Protein AF-A0A9Q3KDZ1-F1 (afdb_monomer)

Radius of gyration: 24.03 Å; Cα contacts (8 Å, |Δi|>4): 48; chains: 1; bounding box: 47×34×81 Å

Mean predicted aligned error: 12.95 Å

Nearest PDB structures (foldseek):
  8rb3-assembly1_A  TM=6.095E-01  e=7.383E-01  Mus musculus
  8tqv-assembly2_B  TM=4.580E-01  e=4.637E+00  Mycobacterium tuberculosis H37Rv

pLDDT: mean 77.5, std 21.04, range [28.92, 95.44]

Foldseek 3Di:
DDPPPDPDDQVVVLVCQCVVDDDPSNVVSVVVCVVPPDDGPVVVVVVCCVVQVDPVNLVVLVVVLLPDADDPVPDDPPVSLVSNLVSCCVNPVPDDPVNSVVSNVVSNPPPPPPDDDDDDDDDDDDDDDDD

Sequence (131 aa):
MIKEDFELPHILVTARFKALFTKSAHRWYIKLSQAHGHQSWTWWKTQIINKLTNDAWRLKVETAFESAKFNSDKDKALPWFFQQKDRLTALYPDISEFMIHRKICRYSQKVPYLPKHHPSSQCMSKKGENQ

Secondary structure (DSSP, 8-state):
--TTTT---HHHHHHHHHHH--HHHHHHHHHHHHHH-S--HHHHHHHHHHHHS-HHHHHHHHHHHHH----TTT--HHHHHHHHHHHHHHH-TT--HHHHHHHHHHHHS-S--------------------

Solvent-accessible surface area (backbone atoms only — not comparable to full-atom values): 8410 Å² total; per-residue (Å²): 134,73,94,74,82,71,88,65,56,54,68,62,61,58,59,46,44,68,76,70,35,55,76,71,54,29,57,50,50,54,55,51,42,69,75,63,53,89,67,54,60,69,57,50,51,53,51,49,44,64,68,64,65,34,70,71,49,48,53,50,50,50,50,53,54,75,69,57,63,78,43,86,92,80,48,59,68,66,66,53,49,50,55,51,49,54,49,49,45,72,76,35,79,85,62,49,70,69,55,50,53,54,51,51,52,55,57,51,57,75,55,81,83,74,86,78,84,85,82,89,82,83,85,81,76,90,87,80,83,91,132

Organism: NCBI:txid1389203

Structure (mmCIF, N/CA/C/O backbone):
data_AF-A0A9Q3KDZ1-F1
#
_entry.id   AF-A0A9Q3KDZ1-F1
#
loop_
_atom_site.group_PDB
_atom_site.id
_atom_site.type_symbol
_atom_site.label_atom_id
_atom_site.label_alt_id
_atom_site.label_comp_id
_atom_site.label_asym_id
_atom_site.label_entity_id
_atom_site.label_seq_id
_atom_site.pdbx_PDB_ins_code
_atom_site.Cartn_x
_atom_site.Cartn_y
_atom_site.Cartn_z
_atom_site.occupancy
_atom_site.B_iso_or_equiv
_atom_site.auth_seq_id
_atom_site.auth_comp_id
_atom_site.auth_asym_id
_atom_site.auth_atom_id
_atom_site.pdbx_PDB_model_num
ATOM 1 N N . MET A 1 1 ? 19.157 -12.211 10.744 1.00 43.38 1 MET A N 1
ATOM 2 C CA . MET A 1 1 ? 18.635 -12.038 9.372 1.00 43.38 1 MET A CA 1
ATOM 3 C C . MET A 1 1 ? 19.788 -11.483 8.558 1.00 43.38 1 MET A C 1
ATOM 5 O O . MET A 1 1 ? 20.259 -10.399 8.885 1.00 43.38 1 MET A O 1
ATOM 9 N N . ILE A 1 2 ? 20.368 -12.306 7.688 1.00 41.72 2 ILE A N 1
ATOM 10 C CA . ILE A 1 2 ? 21.690 -12.066 7.100 1.00 41.72 2 ILE A CA 1
ATOM 11 C C . ILE A 1 2 ? 21.548 -10.988 6.019 1.00 41.72 2 ILE A C 1
ATOM 13 O O . ILE A 1 2 ? 20.609 -10.991 5.231 1.00 41.72 2 ILE A O 1
ATOM 17 N N . LYS A 1 3 ? 22.460 -10.016 6.028 1.00 47.16 3 LYS A N 1
ATOM 18 C CA . LYS A 1 3 ? 22.458 -8.825 5.161 1.00 47.16 3 LYS A CA 1
ATOM 19 C C . LYS A 1 3 ? 22.777 -9.148 3.686 1.00 47.16 3 LYS A C 1
ATOM 21 O O . LYS A 1 3 ? 22.810 -8.238 2.869 1.00 47.16 3 LYS A O 1
ATOM 26 N N . GLU A 1 4 ? 22.997 -10.424 3.369 1.00 50.53 4 GLU A N 1
ATOM 27 C CA . GLU A 1 4 ? 23.553 -10.942 2.110 1.00 50.53 4 GLU A CA 1
ATOM 28 C C . GLU A 1 4 ? 22.489 -11.574 1.185 1.00 50.53 4 GLU A C 1
ATOM 30 O O . GLU A 1 4 ? 22.800 -11.975 0.070 1.00 50.53 4 GLU A O 1
ATOM 35 N N . ASP A 1 5 ? 21.213 -11.616 1.589 1.00 55.62 5 ASP A N 1
ATOM 36 C CA . ASP A 1 5 ? 20.184 -12.421 0.904 1.00 55.62 5 ASP A CA 1
ATOM 37 C C . ASP A 1 5 ? 19.576 -11.822 -0.390 1.00 55.62 5 ASP A C 1
ATOM 39 O O . ASP A 1 5 ? 18.705 -12.454 -0.991 1.00 55.62 5 ASP A O 1
ATOM 43 N N . PHE A 1 6 ? 19.965 -10.629 -0.866 1.00 58.84 6 PHE A N 1
ATOM 44 C CA . PHE A 1 6 ? 19.207 -9.971 -1.955 1.00 58.84 6 PHE A CA 1
ATOM 45 C C . PHE A 1 6 ? 20.001 -9.185 -3.007 1.00 58.84 6 PHE A C 1
ATOM 47 O O . PHE A 1 6 ? 19.452 -8.256 -3.604 1.00 58.84 6 PHE A O 1
ATOM 54 N N . GLU A 1 7 ? 21.212 -9.605 -3.375 1.00 61.25 7 GLU A N 1
ATOM 55 C CA . GLU A 1 7 ? 21.756 -9.234 -4.697 1.00 61.25 7 GLU A CA 1
ATOM 56 C C . GLU A 1 7 ? 21.119 -10.089 -5.807 1.00 61.25 7 GLU A C 1
ATOM 58 O O . GLU A 1 7 ? 21.775 -10.783 -6.578 1.00 61.25 7 GLU A O 1
ATOM 63 N N . LEU A 1 8 ? 19.783 -10.076 -5.878 1.00 67.69 8 LEU A N 1
ATOM 64 C CA . LEU A 1 8 ? 19.055 -10.741 -6.950 1.00 67.69 8 LEU A CA 1
ATOM 65 C C . LEU A 1 8 ? 19.220 -9.934 -8.242 1.00 67.69 8 LEU A C 1
ATOM 67 O O . LEU A 1 8 ? 18.869 -8.747 -8.267 1.00 67.69 8 LEU A O 1
ATOM 71 N N . PRO A 1 9 ? 19.638 -10.575 -9.349 1.00 74.06 9 PRO A N 1
ATOM 72 C CA . PRO A 1 9 ? 19.591 -9.960 -10.663 1.00 74.06 9 PRO A CA 1
ATOM 73 C C . PRO A 1 9 ? 18.212 -9.346 -10.931 1.00 74.06 9 PRO A C 1
ATOM 75 O O . PRO A 1 9 ? 17.179 -9.982 -10.700 1.00 74.06 9 PRO A O 1
ATOM 78 N N . HIS A 1 10 ? 18.172 -8.120 -11.461 1.00 72.88 10 HIS A N 1
ATOM 79 C CA . HIS A 1 10 ? 16.918 -7.402 -11.742 1.00 72.88 10 HIS A CA 1
ATOM 80 C C . HIS A 1 10 ? 15.936 -8.215 -12.603 1.00 72.88 10 HIS A C 1
ATOM 82 O O . HIS A 1 10 ? 14.716 -8.085 -12.468 1.00 72.88 10 HIS A O 1
ATOM 88 N N . ILE A 1 11 ? 16.459 -9.107 -13.447 1.00 75.06 11 ILE A N 1
ATOM 89 C CA . ILE A 1 11 ? 15.664 -10.035 -14.250 1.00 75.06 11 ILE A CA 1
ATOM 90 C C . ILE A 1 11 ? 14.864 -11.032 -13.395 1.00 75.06 11 ILE A C 1
ATOM 92 O O . ILE A 1 11 ? 13.716 -11.321 -13.718 1.00 75.06 11 ILE A O 1
ATOM 96 N N . LEU A 1 12 ? 15.400 -11.497 -12.262 1.00 79.69 12 LEU A N 1
ATOM 97 C CA . LEU A 1 12 ? 14.685 -12.402 -11.354 1.00 79.69 12 LEU A CA 1
ATOM 98 C C . LEU A 1 12 ? 13.576 -11.675 -10.591 1.00 79.69 12 LEU A C 1
ATOM 100 O O . LEU A 1 12 ? 12.483 -12.217 -10.421 1.00 79.69 12 LEU A O 1
ATOM 104 N N . VAL A 1 13 ? 13.829 -10.433 -10.171 1.00 79.25 13 VAL A N 1
ATOM 105 C CA . VAL A 1 13 ? 12.816 -9.595 -9.510 1.00 79.25 13 VAL A CA 1
ATOM 106 C C . VAL A 1 13 ? 11.649 -9.328 -10.461 1.00 79.25 13 VAL A C 1
ATOM 108 O O . VAL A 1 13 ? 10.491 -9.537 -10.102 1.00 79.25 13 VAL A O 1
ATOM 111 N N . THR A 1 14 ? 11.950 -8.934 -11.699 1.00 79.06 14 THR A N 1
ATOM 112 C CA . THR A 1 14 ? 10.926 -8.631 -12.707 1.00 79.06 14 THR A CA 1
ATOM 113 C C . THR A 1 14 ? 10.186 -9.878 -13.187 1.00 79.06 14 THR A C 1
ATOM 115 O O . THR A 1 14 ? 8.978 -9.804 -13.406 1.00 79.06 14 THR A O 1
ATOM 118 N N . A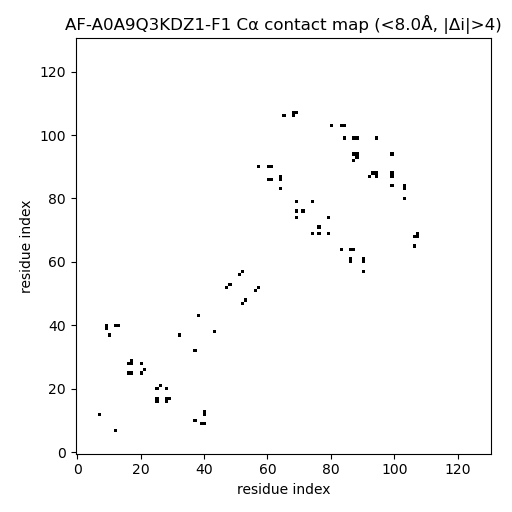LA A 1 15 ? 10.842 -11.041 -13.268 1.00 80.69 15 ALA A N 1
ATOM 119 C CA . ALA A 1 15 ? 10.182 -12.307 -13.597 1.00 80.69 15 ALA A CA 1
ATOM 120 C C . ALA A 1 15 ? 9.078 -12.674 -12.590 1.00 80.69 15 ALA A C 1
ATOM 122 O O . ALA A 1 15 ? 8.026 -13.189 -12.982 1.00 80.69 15 ALA A O 1
ATOM 123 N N . ARG A 1 16 ? 9.266 -12.349 -11.302 1.00 85.81 16 ARG A N 1
ATOM 124 C CA . ARG A 1 16 ? 8.261 -12.602 -10.256 1.00 85.81 16 ARG A CA 1
ATOM 125 C C . ARG A 1 16 ? 7.005 -11.740 -10.392 1.00 85.81 16 ARG A C 1
ATOM 127 O O . ARG A 1 16 ? 5.958 -12.143 -9.889 1.00 85.81 16 ARG A O 1
ATOM 134 N N . PHE A 1 17 ? 7.041 -10.611 -11.105 1.00 85.75 17 PHE A N 1
ATOM 135 C CA . PHE A 1 17 ? 5.847 -9.769 -11.282 1.00 85.75 17 PHE A CA 1
ATOM 136 C C . PHE A 1 17 ? 4.711 -10.481 -12.008 1.00 85.75 17 PHE A C 1
ATOM 138 O O . PHE A 1 17 ? 3.551 -10.214 -11.698 1.00 85.75 17 PHE A O 1
ATOM 145 N N . LYS A 1 18 ? 5.017 -11.438 -12.894 1.00 84.12 18 LYS A N 1
ATOM 146 C CA . LYS A 1 18 ? 3.993 -12.284 -13.529 1.00 84.12 18 LYS A CA 1
ATOM 147 C C . LYS A 1 18 ? 3.167 -13.068 -12.508 1.00 84.12 18 LYS A C 1
ATOM 149 O O . LYS A 1 18 ? 1.966 -13.211 -12.690 1.00 84.12 18 LYS A O 1
ATOM 154 N N . ALA A 1 19 ? 3.806 -13.555 -11.445 1.00 85.94 19 ALA A N 1
ATOM 155 C CA . ALA A 1 19 ? 3.143 -14.316 -10.390 1.00 85.94 19 ALA A CA 1
ATOM 156 C C . ALA A 1 19 ? 2.485 -13.414 -9.333 1.00 85.94 19 ALA A C 1
ATOM 158 O O . ALA A 1 19 ? 1.456 -13.775 -8.769 1.00 85.94 19 ALA A O 1
ATOM 159 N N . LEU A 1 20 ? 3.073 -12.245 -9.055 1.00 88.75 20 LEU A N 1
ATOM 160 C CA . LEU A 1 20 ? 2.590 -11.329 -8.016 1.00 88.75 20 LEU A CA 1
ATOM 161 C C . LEU A 1 20 ? 1.403 -10.479 -8.476 1.00 88.75 20 LEU A C 1
ATOM 163 O O . LEU A 1 20 ? 0.469 -10.239 -7.708 1.00 88.75 20 LEU A O 1
ATOM 167 N N . PHE A 1 21 ? 1.426 -9.993 -9.716 1.00 88.12 21 PHE A N 1
ATOM 168 C CA . PHE A 1 21 ? 0.323 -9.202 -10.234 1.00 88.12 21 PHE A CA 1
ATOM 169 C C . PHE A 1 21 ? -0.816 -10.096 -10.693 1.00 88.12 21 PHE A C 1
ATOM 171 O O . PHE A 1 21 ? -0.627 -11.070 -11.412 1.00 88.12 21 PHE A O 1
ATOM 178 N N . THR A 1 22 ? -2.036 -9.708 -10.332 1.00 88.44 22 THR A N 1
ATOM 179 C CA . THR A 1 22 ? -3.254 -10.427 -10.706 1.00 88.44 22 THR A CA 1
ATOM 180 C C . THR A 1 22 ? -4.184 -9.531 -11.521 1.00 88.44 22 THR A C 1
ATOM 182 O O . THR A 1 22 ? -4.100 -8.299 -11.488 1.00 88.44 22 THR A O 1
ATOM 185 N N . LYS A 1 23 ? -5.086 -10.150 -12.293 1.00 89.62 23 LYS A N 1
ATOM 186 C CA . LYS A 1 23 ? -6.171 -9.471 -13.027 1.00 89.62 23 LYS A CA 1
ATOM 187 C C . LYS A 1 23 ? -5.674 -8.296 -13.896 1.00 89.62 23 LYS A C 1
ATOM 189 O O . LYS A 1 23 ? -4.922 -8.491 -14.850 1.00 89.62 23 LYS A O 1
ATOM 194 N N . SER A 1 24 ? -6.133 -7.075 -13.610 1.00 88.38 24 SER A N 1
ATOM 195 C CA . SER A 1 24 ? -5.803 -5.861 -14.363 1.00 88.38 24 SER A CA 1
ATOM 196 C C . SER A 1 24 ? -4.336 -5.455 -14.220 1.00 88.38 24 SER A C 1
ATOM 198 O O . SER A 1 24 ? -3.749 -5.016 -15.207 1.00 88.38 24 SER A O 1
ATOM 200 N N . ALA A 1 25 ? -3.730 -5.659 -13.046 1.00 87.88 25 ALA A N 1
ATOM 201 C CA . ALA A 1 25 ? -2.314 -5.379 -12.819 1.00 87.88 25 ALA A CA 1
ATOM 202 C C . ALA A 1 25 ? -1.426 -6.308 -13.660 1.00 87.88 25 ALA A C 1
ATOM 204 O O . ALA A 1 25 ? -0.472 -5.847 -14.280 1.00 87.88 25 ALA A O 1
ATOM 205 N N . HIS A 1 26 ? -1.797 -7.591 -13.770 1.00 90.06 26 HIS A N 1
ATOM 206 C CA . HIS A 1 26 ? -1.075 -8.549 -14.613 1.00 90.06 26 HIS A CA 1
ATOM 207 C C . HIS A 1 26 ? -1.088 -8.122 -16.086 1.00 90.06 26 HIS A C 1
ATOM 209 O O . HIS A 1 26 ? -0.043 -8.027 -16.726 1.00 90.06 26 HIS A O 1
ATOM 215 N N . ARG A 1 27 ? -2.273 -7.786 -16.619 1.00 90.62 27 ARG A N 1
ATOM 216 C CA . ARG A 1 27 ? -2.419 -7.319 -18.010 1.00 90.62 27 ARG A CA 1
ATOM 217 C C . ARG A 1 27 ? -1.629 -6.041 -18.288 1.00 90.62 27 ARG A C 1
ATOM 219 O O . ARG A 1 27 ? -1.046 -5.912 -19.360 1.00 90.62 27 ARG A O 1
ATOM 226 N N . TRP A 1 28 ? -1.618 -5.105 -17.340 1.00 92.12 28 TRP A N 1
ATOM 227 C CA . TRP A 1 28 ? -0.820 -3.884 -17.444 1.00 92.12 28 TRP A CA 1
ATOM 228 C C . TRP A 1 28 ? 0.681 -4.192 -17.498 1.00 92.12 28 TRP A C 1
ATOM 230 O O . TRP A 1 28 ? 1.356 -3.702 -18.401 1.00 92.12 28 TRP A O 1
ATOM 240 N N . TYR A 1 29 ? 1.177 -5.047 -16.601 1.00 90.25 29 TYR A N 1
ATOM 241 C CA . TYR A 1 29 ? 2.586 -5.433 -16.564 1.00 90.25 29 TYR A CA 1
ATOM 242 C C . TYR A 1 29 ? 3.043 -6.093 -17.872 1.00 90.25 29 TYR A C 1
ATOM 244 O O . TYR A 1 29 ? 4.068 -5.693 -18.420 1.00 90.25 29 TYR A O 1
ATOM 252 N N . ILE A 1 30 ? 2.271 -7.045 -18.417 1.00 90.50 30 ILE A N 1
ATOM 253 C CA . ILE A 1 30 ? 2.625 -7.720 -19.678 1.00 90.50 30 ILE A CA 1
ATOM 254 C C . ILE A 1 30 ? 2.727 -6.717 -20.833 1.00 90.50 30 ILE A C 1
ATOM 256 O O . ILE A 1 30 ? 3.731 -6.716 -21.541 1.00 90.50 30 ILE A O 1
ATOM 260 N N . LYS A 1 31 ? 1.737 -5.825 -20.989 1.00 92.44 31 LYS A N 1
ATOM 261 C CA . LYS A 1 31 ? 1.760 -4.795 -22.043 1.00 92.44 31 LYS A CA 1
ATOM 262 C C . LYS A 1 31 ? 2.963 -3.862 -21.908 1.00 92.44 31 LYS A C 1
ATOM 264 O O . LYS A 1 31 ? 3.634 -3.577 -22.894 1.00 92.44 31 LYS A O 1
ATOM 269 N N . LEU A 1 32 ? 3.242 -3.401 -20.689 1.00 91.94 32 LEU A N 1
ATOM 270 C CA . LEU A 1 32 ? 4.338 -2.470 -20.441 1.00 91.94 32 LEU A CA 1
ATOM 271 C C . LEU A 1 32 ? 5.707 -3.136 -20.655 1.00 91.94 32 LEU A C 1
ATOM 273 O O . LEU A 1 32 ? 6.598 -2.540 -21.255 1.00 91.94 32 LEU A O 1
ATOM 277 N N . SER A 1 33 ? 5.854 -4.396 -20.235 1.00 89.69 33 SER A N 1
ATOM 278 C CA . SER A 1 33 ? 7.074 -5.178 -20.450 1.00 89.69 33 SER A CA 1
ATOM 279 C C . SER A 1 33 ? 7.324 -5.475 -21.930 1.00 89.69 33 SER A C 1
ATOM 281 O O . SER A 1 33 ? 8.480 -5.499 -22.339 1.00 89.69 33 SER A O 1
ATOM 283 N N . GLN A 1 34 ? 6.277 -5.698 -22.729 1.00 90.50 34 GLN A N 1
ATOM 284 C CA . GLN A 1 34 ? 6.405 -5.892 -24.179 1.00 90.50 34 GLN A CA 1
ATOM 285 C C . GLN A 1 34 ? 6.838 -4.608 -24.895 1.00 90.50 34 GLN A C 1
ATOM 287 O O . GLN A 1 34 ? 7.629 -4.675 -25.828 1.00 90.50 34 GLN A O 1
ATOM 292 N N . ALA A 1 35 ? 6.351 -3.448 -24.448 1.00 91.94 35 ALA A N 1
ATOM 293 C CA . ALA A 1 35 ? 6.669 -2.162 -25.065 1.00 91.94 35 ALA A CA 1
ATOM 294 C C . ALA A 1 35 ? 8.087 -1.656 -24.741 1.00 91.94 35 ALA A C 1
ATOM 296 O O . ALA A 1 35 ? 8.731 -1.062 -25.599 1.00 91.94 35 ALA A O 1
ATOM 297 N N . HIS A 1 36 ? 8.574 -1.874 -23.513 1.00 89.00 36 HIS A N 1
ATOM 298 C CA . HIS A 1 36 ? 9.840 -1.294 -23.035 1.00 89.00 36 HIS A CA 1
ATOM 299 C C . HIS A 1 36 ? 10.974 -2.309 -22.832 1.00 89.00 36 HIS A C 1
ATOM 301 O O . HIS A 1 36 ? 12.092 -1.908 -22.507 1.00 89.00 36 HIS A O 1
ATOM 307 N N . GLY A 1 37 ? 10.713 -3.607 -23.008 1.00 85.69 37 GLY A N 1
ATOM 308 C CA . GLY A 1 37 ? 11.717 -4.660 -22.863 1.00 85.69 37 GLY A CA 1
ATOM 309 C C . GLY A 1 37 ? 12.269 -4.788 -21.439 1.00 85.69 37 GLY A C 1
ATOM 310 O O . GLY A 1 37 ? 11.549 -4.629 -20.448 1.00 85.69 37 GLY A O 1
ATOM 311 N N . HIS A 1 38 ? 13.559 -5.117 -21.328 1.00 82.31 38 HIS A N 1
ATOM 312 C CA . HIS A 1 38 ? 14.243 -5.227 -20.042 1.00 82.31 38 HIS A CA 1
ATOM 313 C C . HIS A 1 38 ? 14.560 -3.846 -19.470 1.00 82.31 38 HIS A C 1
ATOM 315 O O . HIS A 1 38 ? 15.23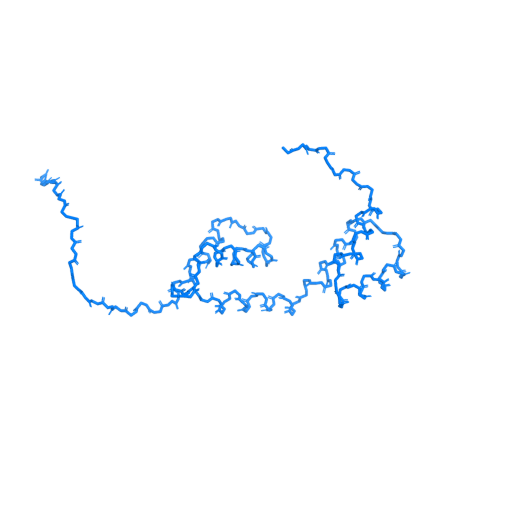4 -3.037 -20.097 1.00 82.31 38 HIS A O 1
ATOM 321 N N . GLN A 1 39 ? 14.079 -3.597 -18.255 1.00 87.69 39 GLN A N 1
ATOM 322 C CA . GLN A 1 39 ? 14.230 -2.325 -17.554 1.00 87.69 39 GLN A CA 1
ATOM 323 C C . GLN A 1 39 ? 14.748 -2.553 -16.135 1.00 87.69 39 GLN A C 1
ATOM 325 O O . GLN A 1 39 ? 14.559 -3.625 -15.551 1.00 87.69 39 GLN A O 1
ATOM 330 N N . SER A 1 40 ? 15.393 -1.529 -15.575 1.00 84.88 40 SER A N 1
ATOM 331 C CA . SER A 1 40 ? 15.930 -1.576 -14.214 1.00 84.88 40 SER A CA 1
ATOM 332 C C . SER A 1 40 ? 14.818 -1.672 -13.166 1.00 84.88 40 SER A C 1
ATOM 334 O O . SER A 1 40 ? 13.670 -1.273 -13.388 1.00 84.88 40 SER A O 1
ATOM 336 N N . TRP A 1 41 ? 15.155 -2.178 -11.977 1.00 83.12 41 TRP A N 1
ATOM 337 C CA . TRP A 1 41 ? 14.194 -2.239 -10.873 1.00 83.12 41 TRP A CA 1
ATOM 338 C C . TRP A 1 41 ? 13.696 -0.848 -10.466 1.00 83.12 41 TRP A C 1
ATOM 340 O O . TRP A 1 41 ? 12.507 -0.673 -10.218 1.00 83.12 41 TRP A O 1
ATOM 350 N N . THR A 1 42 ? 14.574 0.158 -10.460 1.00 86.94 42 THR A N 1
ATOM 351 C CA . THR A 1 42 ? 14.205 1.549 -10.165 1.00 86.94 42 THR A CA 1
ATOM 352 C C . THR A 1 42 ? 13.135 2.059 -11.125 1.00 86.94 42 THR A C 1
ATOM 354 O O . THR A 1 42 ? 12.140 2.623 -10.677 1.00 86.94 42 THR A O 1
ATOM 357 N N . TRP A 1 43 ? 13.278 1.781 -12.425 1.00 90.19 43 TRP A N 1
ATOM 358 C CA . TRP A 1 43 ? 12.269 2.148 -13.416 1.00 90.19 43 TRP A CA 1
ATOM 359 C C . TRP A 1 43 ? 10.927 1.464 -13.135 1.00 90.19 43 TRP A C 1
ATOM 361 O O . TRP A 1 43 ? 9.888 2.123 -13.082 1.00 90.19 43 TRP A O 1
ATOM 371 N N . TRP A 1 44 ? 10.944 0.155 -12.871 1.00 89.38 44 TRP A N 1
ATOM 372 C CA . TRP A 1 44 ? 9.730 -0.591 -12.535 1.00 89.38 44 TRP A CA 1
ATOM 373 C C . TRP A 1 44 ? 9.048 -0.071 -11.270 1.00 89.38 44 TRP A C 1
ATOM 375 O O . TRP A 1 44 ? 7.825 0.057 -11.271 1.00 89.38 44 TRP A O 1
ATOM 385 N N . LYS A 1 45 ? 9.801 0.287 -10.221 1.00 87.88 45 LYS A N 1
ATOM 386 C CA . LYS A 1 45 ? 9.232 0.926 -9.023 1.00 87.88 45 LYS A CA 1
ATOM 387 C C . LYS A 1 45 ? 8.466 2.192 -9.387 1.00 87.88 45 LYS A C 1
ATOM 389 O O . LYS A 1 45 ? 7.313 2.326 -8.988 1.00 87.88 45 LYS A O 1
ATOM 394 N N . THR A 1 46 ? 9.068 3.078 -10.178 1.00 90.12 46 THR A N 1
ATOM 395 C CA . THR A 1 46 ? 8.420 4.319 -10.622 1.00 90.12 46 THR A CA 1
ATOM 396 C C . THR A 1 46 ? 7.129 4.033 -11.389 1.00 90.12 46 THR A C 1
ATOM 398 O O . THR A 1 46 ? 6.104 4.648 -11.110 1.00 90.12 46 THR A O 1
ATOM 401 N N . GLN A 1 47 ? 7.133 3.060 -12.303 1.00 91.31 47 GLN A N 1
ATOM 402 C CA . GLN A 1 47 ? 5.933 2.699 -13.066 1.00 91.31 47 GLN A CA 1
ATOM 403 C C . GLN A 1 47 ? 4.826 2.103 -12.188 1.00 91.31 47 GLN A C 1
ATOM 405 O O . GLN A 1 47 ? 3.650 2.413 -12.381 1.00 91.31 47 GLN A O 1
ATOM 410 N N . ILE A 1 48 ? 5.190 1.261 -11.218 1.00 89.19 48 ILE A N 1
ATOM 411 C CA . ILE A 1 48 ? 4.247 0.654 -10.271 1.00 89.19 48 ILE A CA 1
ATOM 412 C C . ILE A 1 48 ? 3.589 1.735 -9.416 1.00 89.19 48 ILE A C 1
ATOM 414 O O . ILE A 1 48 ? 2.365 1.741 -9.301 1.00 89.19 48 ILE A O 1
ATOM 418 N N . ILE A 1 49 ? 4.385 2.660 -8.873 1.00 86.12 49 ILE A N 1
ATOM 419 C CA . ILE A 1 49 ? 3.894 3.812 -8.110 1.00 86.12 49 ILE A CA 1
ATOM 420 C C . ILE A 1 49 ? 2.936 4.617 -8.996 1.00 86.12 49 ILE A C 1
ATOM 422 O O . ILE A 1 49 ? 1.745 4.681 -8.713 1.00 86.12 49 ILE A O 1
ATOM 426 N N . ASN A 1 50 ? 3.385 5.086 -10.160 1.00 86.12 50 ASN A N 1
ATOM 427 C CA . ASN A 1 50 ? 2.554 5.904 -11.049 1.00 86.12 50 ASN A CA 1
ATOM 428 C C . ASN A 1 50 ? 1.237 5.222 -11.457 1.00 86.12 50 ASN A C 1
ATOM 430 O O . ASN A 1 50 ? 0.204 5.881 -11.586 1.00 86.12 50 ASN A O 1
ATOM 434 N N . LYS A 1 51 ? 1.243 3.900 -11.671 1.00 86.56 51 LYS A N 1
ATOM 435 C CA . LYS A 1 51 ? 0.036 3.177 -12.083 1.00 86.56 51 LYS A CA 1
ATOM 436 C C . LYS A 1 51 ? -0.924 2.912 -10.926 1.00 86.56 51 LYS A C 1
ATOM 438 O O . LYS A 1 51 ? -2.141 3.012 -11.122 1.00 86.56 51 LYS A O 1
ATOM 443 N N . LEU A 1 52 ? -0.396 2.490 -9.778 1.00 80.06 52 LEU A N 1
ATOM 444 C CA . LEU A 1 52 ? -1.185 1.931 -8.679 1.00 80.06 52 LEU A CA 1
ATOM 445 C C . LEU A 1 52 ? -1.473 2.936 -7.562 1.00 80.06 52 LEU A C 1
ATOM 447 O O . LEU A 1 52 ? -2.481 2.772 -6.882 1.00 80.06 52 LEU A O 1
ATOM 451 N N . THR A 1 53 ? -0.662 3.980 -7.401 1.00 80.56 53 THR A N 1
ATOM 452 C CA . THR A 1 53 ? -0.864 5.046 -6.406 1.00 80.56 53 THR A CA 1
ATOM 453 C C . THR A 1 53 ? -1.364 6.327 -7.074 1.00 80.56 53 THR A C 1
ATOM 455 O O . THR A 1 53 ? -0.793 7.400 -6.906 1.00 80.56 53 THR A O 1
ATOM 458 N N . AS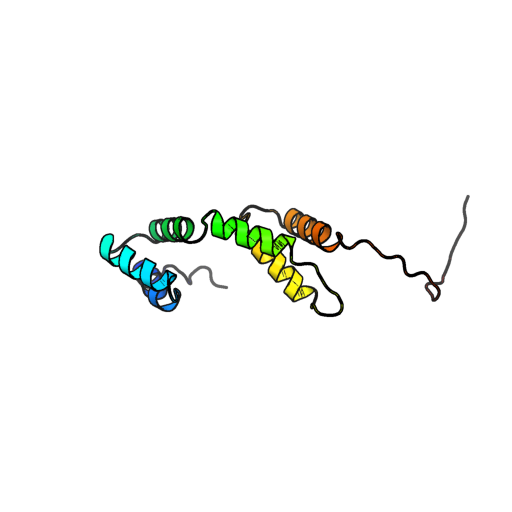N A 1 54 ? -2.419 6.205 -7.881 1.00 84.69 54 ASN A N 1
ATOM 459 C CA . ASN A 1 54 ? -3.104 7.361 -8.463 1.00 84.69 54 ASN A CA 1
ATOM 460 C C . ASN A 1 54 ? -4.079 8.004 -7.456 1.00 84.69 54 ASN A C 1
ATOM 462 O O . ASN A 1 54 ? -4.406 7.410 -6.426 1.00 84.69 54 ASN A O 1
ATOM 466 N N . ASP A 1 55 ? -4.583 9.198 -7.773 1.00 85.88 55 ASP A N 1
ATOM 467 C CA . ASP A 1 55 ? -5.469 9.961 -6.881 1.00 85.88 55 ASP A CA 1
ATOM 468 C C . ASP A 1 55 ? -6.744 9.201 -6.502 1.00 85.88 55 ASP A C 1
ATOM 470 O O . ASP A 1 55 ? -7.200 9.276 -5.363 1.00 85.88 55 ASP A O 1
ATOM 474 N N . ALA A 1 56 ? -7.292 8.395 -7.415 1.00 87.25 56 ALA A N 1
ATOM 475 C CA . ALA A 1 56 ? -8.461 7.571 -7.122 1.00 87.25 56 ALA A CA 1
ATOM 476 C C . ALA A 1 56 ? -8.148 6.479 -6.082 1.00 87.25 56 ALA A C 1
ATOM 478 O O . ALA A 1 56 ? -8.964 6.205 -5.198 1.00 87.25 56 ALA A O 1
ATOM 479 N N . TRP A 1 57 ? -6.963 5.863 -6.153 1.00 89.69 57 TRP A N 1
ATOM 480 C CA . TRP A 1 57 ? -6.495 4.940 -5.117 1.00 89.69 57 TRP A CA 1
ATOM 481 C C . TRP A 1 57 ? -6.286 5.665 -3.788 1.00 89.69 57 TRP A C 1
ATOM 483 O O . TRP A 1 57 ? -6.747 5.174 -2.756 1.00 89.69 57 TRP A O 1
ATOM 493 N N . ARG A 1 58 ? -5.659 6.845 -3.815 1.00 90.38 58 ARG A N 1
ATOM 494 C CA . ARG A 1 58 ? -5.413 7.652 -2.616 1.00 90.38 58 ARG A CA 1
ATOM 495 C C . ARG A 1 58 ? -6.721 7.997 -1.908 1.00 90.38 58 ARG A C 1
ATOM 497 O O . ARG A 1 58 ? -6.877 7.660 -0.737 1.00 90.38 58 ARG A O 1
ATOM 504 N N . LEU A 1 59 ? -7.688 8.540 -2.647 1.00 91.25 59 LEU A N 1
ATOM 505 C CA . LEU A 1 59 ? -9.021 8.867 -2.141 1.00 91.25 59 LEU A CA 1
ATOM 506 C C . LEU A 1 59 ? -9.723 7.637 -1.555 1.00 91.25 59 LEU A C 1
ATOM 508 O O . LEU A 1 59 ? -10.352 7.718 -0.499 1.00 91.25 59 LEU A O 1
ATOM 512 N N . LYS A 1 60 ? -9.601 6.475 -2.207 1.00 92.50 60 LYS A N 1
ATOM 513 C CA . LYS A 1 60 ? -10.175 5.220 -1.706 1.00 92.50 60 LYS A CA 1
ATOM 514 C C . LYS A 1 60 ? -9.563 4.805 -0.365 1.00 92.50 60 LYS A C 1
ATOM 516 O O . LYS A 1 60 ? -10.302 4.381 0.524 1.00 92.50 60 LYS A O 1
ATOM 521 N N . VAL A 1 61 ? -8.240 4.885 -0.218 1.00 93.06 61 VAL A N 1
ATOM 522 C CA . VAL A 1 61 ? -7.551 4.515 1.031 1.00 93.06 61 VAL A CA 1
ATOM 523 C C . VAL A 1 61 ? -7.844 5.527 2.139 1.00 93.06 61 VAL A C 1
ATOM 525 O O . VAL A 1 61 ? -8.123 5.106 3.262 1.00 93.06 61 VAL A O 1
ATOM 528 N N . GLU A 1 62 ? -7.857 6.825 1.825 1.00 92.75 62 GLU A N 1
ATOM 529 C CA . GLU A 1 62 ? -8.260 7.892 2.751 1.00 92.75 62 GLU A CA 1
ATOM 530 C C . GLU A 1 62 ? -9.690 7.654 3.248 1.00 92.75 62 GLU A C 1
ATOM 532 O O . GLU A 1 62 ? -9.897 7.481 4.447 1.00 92.75 62 GLU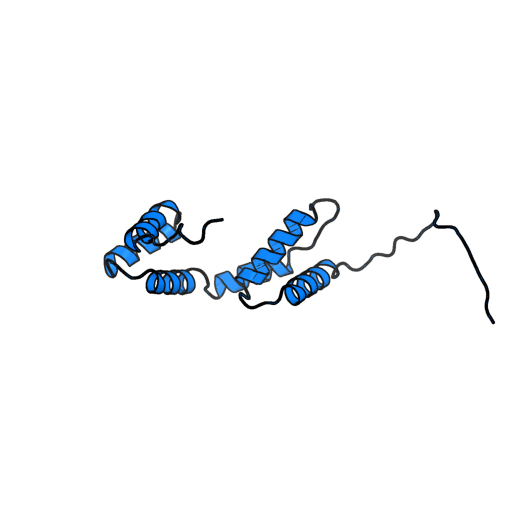 A O 1
ATOM 537 N N . THR A 1 63 ? -10.654 7.487 2.339 1.00 92.6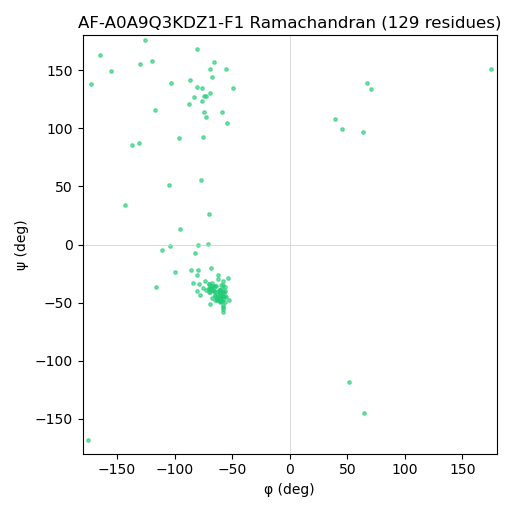2 63 THR A N 1
ATOM 538 C CA . THR A 1 63 ? -12.056 7.201 2.692 1.00 92.62 63 THR A CA 1
ATOM 539 C C . THR A 1 63 ? -12.171 5.962 3.582 1.00 92.62 63 THR A C 1
ATOM 541 O O . THR A 1 63 ? -12.861 5.991 4.599 1.00 92.62 63 THR A O 1
ATOM 544 N N . ALA A 1 64 ? -11.459 4.880 3.242 1.00 93.00 64 ALA A N 1
ATOM 545 C CA . ALA A 1 64 ? -11.478 3.647 4.025 1.00 93.00 64 ALA A CA 1
ATOM 546 C C . ALA A 1 64 ? -10.889 3.824 5.433 1.00 93.00 64 ALA A C 1
ATOM 548 O O . ALA A 1 64 ? -11.360 3.177 6.371 1.00 93.00 64 ALA A O 1
ATOM 549 N N . PHE A 1 65 ? -9.858 4.659 5.590 1.00 92.94 65 PHE A N 1
ATOM 550 C CA . PHE A 1 65 ? -9.300 5.019 6.893 1.00 92.94 65 PHE A CA 1
ATOM 551 C C . PHE A 1 65 ? -10.300 5.847 7.711 1.00 92.94 65 PHE A C 1
ATOM 553 O O . PHE A 1 65 ? -10.54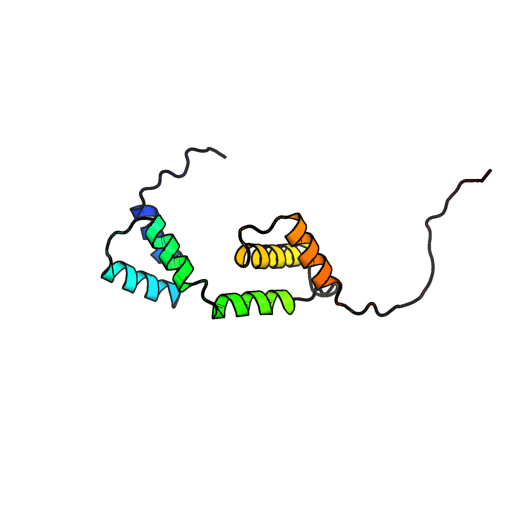4 5.549 8.878 1.00 92.94 65 PHE A O 1
ATOM 560 N N . GLU A 1 66 ? -10.933 6.849 7.103 1.00 89.62 66 GLU A N 1
ATOM 561 C CA . GLU A 1 66 ? -11.843 7.749 7.818 1.00 89.62 66 GLU A CA 1
ATOM 562 C C . GLU A 1 66 ? -13.150 7.072 8.254 1.00 89.62 66 GLU A C 1
ATOM 564 O O . GLU A 1 66 ? -13.650 7.341 9.361 1.00 89.62 66 GLU A O 1
ATOM 569 N N . SER A 1 67 ? -13.674 6.177 7.409 1.00 89.50 67 SER A N 1
ATOM 570 C CA . SER A 1 67 ? -14.912 5.430 7.646 1.00 89.50 67 SER A CA 1
ATOM 571 C C . SER A 1 67 ? -14.731 4.231 8.579 1.00 89.50 67 SER A C 1
ATOM 573 O O . SER A 1 67 ? -15.707 3.765 9.165 1.00 89.50 67 SER A O 1
ATOM 575 N N . ALA A 1 68 ? -13.510 3.708 8.727 1.00 89.19 68 ALA A N 1
ATOM 576 C CA . ALA A 1 68 ? -13.236 2.588 9.619 1.00 89.19 68 ALA A CA 1
ATOM 577 C C . ALA A 1 68 ? -13.241 3.057 11.077 1.00 89.19 68 ALA A C 1
ATOM 579 O O . ALA A 1 68 ? -12.227 3.494 11.616 1.00 89.19 68 ALA A O 1
ATOM 580 N N . LYS A 1 69 ? -14.404 2.967 11.724 1.00 87.44 69 LYS A N 1
ATOM 581 C CA . LYS A 1 69 ? -14.543 3.160 13.171 1.00 87.44 69 LYS A CA 1
ATOM 582 C C . LYS A 1 69 ? -14.294 1.848 13.895 1.00 87.44 69 LYS A C 1
ATOM 584 O O . LYS A 1 69 ? -14.696 0.800 13.407 1.00 87.44 69 LYS A O 1
ATOM 589 N N . PHE A 1 70 ? -13.622 1.925 15.038 1.00 87.94 70 PHE A N 1
ATOM 590 C CA . PHE A 1 70 ? -13.406 0.763 15.890 1.00 87.94 70 PHE A CA 1
ATOM 591 C C . PHE A 1 70 ? -14.705 0.406 16.617 1.00 87.94 70 PHE A C 1
ATOM 593 O O . PHE A 1 70 ? -15.305 1.272 17.257 1.00 87.94 70 PHE A O 1
ATOM 600 N N . ASN A 1 71 ? -15.128 -0.852 16.528 1.00 86.31 71 ASN A N 1
ATOM 601 C CA . ASN A 1 71 ? -16.281 -1.380 17.246 1.00 86.31 71 ASN A CA 1
ATOM 602 C C . ASN A 1 71 ? -15.829 -2.480 18.218 1.00 86.31 71 ASN A C 1
ATOM 604 O O . ASN A 1 71 ? -15.381 -3.534 17.781 1.00 86.31 71 ASN A O 1
ATOM 608 N N . SER A 1 72 ? -15.988 -2.267 19.527 1.00 86.88 72 SER A N 1
ATOM 609 C CA . SER A 1 72 ? -15.560 -3.227 20.558 1.00 86.88 72 SER A CA 1
ATOM 610 C C . SER A 1 72 ? -16.266 -4.582 20.493 1.00 86.88 72 SER A C 1
ATOM 612 O O . SER A 1 72 ? -15.697 -5.577 20.932 1.00 86.88 72 SER A O 1
ATOM 614 N N . ASP A 1 73 ? -17.482 -4.628 19.949 1.00 88.38 73 ASP A N 1
ATOM 615 C CA . ASP A 1 73 ? -18.305 -5.839 19.895 1.00 88.38 73 ASP A CA 1
ATOM 616 C C . ASP A 1 73 ? -17.967 -6.701 18.670 1.00 88.38 73 ASP A C 1
ATOM 618 O O . ASP A 1 73 ? -18.258 -7.897 18.644 1.00 88.38 73 ASP A O 1
ATOM 622 N N . LYS A 1 74 ? -17.371 -6.095 17.633 1.00 87.44 74 LYS A N 1
ATOM 623 C CA . LYS A 1 74 ? -17.110 -6.739 16.333 1.00 87.44 74 LYS A CA 1
ATOM 624 C C . LYS A 1 74 ? -15.627 -6.868 16.002 1.00 87.44 74 LYS A C 1
ATOM 626 O O . LYS A 1 74 ? -15.222 -7.859 15.396 1.00 87.44 74 LYS A O 1
ATOM 631 N N . ASP A 1 75 ? -14.821 -5.881 16.378 1.00 88.56 75 ASP A N 1
ATOM 632 C CA . ASP A 1 75 ? -13.435 -5.756 15.947 1.00 88.56 75 ASP A CA 1
ATOM 633 C C . ASP A 1 75 ? -12.458 -6.193 17.038 1.00 88.56 75 ASP A C 1
ATOM 635 O O . ASP A 1 75 ? -12.556 -5.826 18.208 1.00 88.56 75 ASP A O 1
ATOM 639 N N . LYS A 1 76 ? -11.412 -6.913 16.626 1.00 90.69 76 LYS A N 1
ATOM 640 C CA . LYS A 1 76 ? -10.241 -7.142 17.476 1.00 90.69 76 LYS A CA 1
ATOM 641 C C . LYS A 1 76 ? -9.313 -5.934 17.371 1.00 90.69 76 LYS A C 1
ATOM 643 O O . LYS A 1 76 ? -8.896 -5.570 16.270 1.00 90.69 76 LYS A O 1
ATOM 648 N N . ALA A 1 77 ? -8.945 -5.357 18.515 1.00 88.31 77 ALA A N 1
ATOM 649 C CA . ALA A 1 77 ? -8.154 -4.126 18.591 1.00 88.31 77 ALA A CA 1
ATOM 650 C C . ALA A 1 77 ? -6.850 -4.186 17.780 1.00 88.31 77 ALA A C 1
ATOM 652 O O . ALA A 1 77 ? -6.564 -3.282 16.999 1.00 88.31 77 ALA A O 1
ATOM 653 N N . LEU A 1 78 ? -6.080 -5.268 17.924 1.00 90.88 78 LEU A N 1
ATOM 654 C CA . LEU A 1 78 ? -4.760 -5.379 17.308 1.00 90.88 78 LEU A CA 1
ATOM 655 C C . LEU A 1 78 ? -4.818 -5.496 15.765 1.00 90.88 78 LEU A C 1
ATOM 657 O O . LEU A 1 78 ? -4.176 -4.681 15.102 1.00 90.88 78 LEU A O 1
ATOM 661 N N . PRO A 1 79 ? -5.610 -6.408 15.155 1.00 93.94 79 PRO A N 1
ATOM 662 C CA . PRO A 1 79 ? -5.796 -6.429 13.700 1.00 93.94 79 PRO A CA 1
ATOM 663 C C . PRO A 1 79 ? -6.348 -5.121 13.127 1.00 93.94 79 PRO A C 1
ATOM 665 O O . PRO A 1 79 ? -5.884 -4.665 12.083 1.00 93.94 79 PRO A O 1
ATOM 668 N N . TRP A 1 80 ? -7.313 -4.499 13.813 1.00 93.56 80 TRP A N 1
ATOM 669 C CA . TRP A 1 80 ? -7.880 -3.224 13.376 1.00 93.56 80 TRP A CA 1
ATOM 670 C C . TRP A 1 80 ? -6.820 -2.118 13.371 1.00 93.56 80 TRP A C 1
ATOM 672 O O . TRP A 1 80 ? -6.690 -1.386 12.388 1.00 93.56 80 TRP A O 1
ATOM 682 N N . PHE A 1 81 ? -6.014 -2.041 14.433 1.00 93.56 81 PHE A N 1
ATOM 683 C CA . PHE A 1 81 ? -4.922 -1.082 14.547 1.00 93.56 81 PHE A CA 1
ATOM 684 C C . PHE A 1 81 ? -3.884 -1.270 13.438 1.00 93.56 81 PHE A C 1
ATOM 686 O O . PHE A 1 81 ? -3.531 -0.295 12.774 1.00 93.56 81 PHE A O 1
ATOM 693 N N . PHE A 1 82 ? -3.428 -2.505 13.197 1.00 94.94 82 PHE A N 1
ATOM 694 C CA . PHE A 1 82 ? -2.460 -2.777 12.131 1.00 94.94 82 PHE A CA 1
ATOM 695 C C . PHE A 1 82 ? -3.011 -2.405 10.758 1.00 94.94 82 PHE A C 1
ATOM 697 O O . PHE A 1 82 ? -2.318 -1.750 9.988 1.00 94.94 82 PHE A O 1
ATOM 704 N N . GLN A 1 83 ? -4.286 -2.690 10.490 1.00 94.81 83 GLN A N 1
ATOM 705 C CA . GLN A 1 83 ? -4.916 -2.267 9.244 1.00 94.81 83 GLN A CA 1
ATOM 706 C C . GLN A 1 83 ? -4.943 -0.735 9.089 1.00 94.81 83 GLN A C 1
ATOM 708 O O . GLN A 1 83 ? -4.722 -0.228 7.988 1.00 94.81 83 GLN A O 1
ATOM 713 N N . GLN A 1 84 ? -5.198 0.022 10.162 1.00 94.44 84 GLN A N 1
ATOM 714 C CA . GLN A 1 84 ? -5.131 1.488 10.102 1.00 94.44 84 GLN A CA 1
ATOM 715 C C . GLN A 1 84 ? -3.695 1.999 9.942 1.00 94.44 84 GLN A C 1
ATOM 717 O O . GLN A 1 84 ? -3.468 2.945 9.184 1.00 94.44 84 GLN A O 1
ATOM 722 N N . LYS A 1 85 ? -2.726 1.365 10.612 1.00 95.06 85 LYS A N 1
ATOM 723 C CA . LYS A 1 85 ? -1.297 1.661 10.455 1.00 95.06 85 LYS A CA 1
ATOM 724 C C . LYS A 1 85 ? -0.863 1.463 9.003 1.00 95.06 85 LYS A C 1
ATOM 726 O O . LYS A 1 85 ? -0.295 2.391 8.438 1.00 95.06 85 LYS A O 1
ATOM 731 N N . ASP A 1 86 ? -1.216 0.336 8.389 1.00 94.94 86 ASP A N 1
ATOM 732 C CA . ASP A 1 86 ? -0.878 0.016 6.996 1.00 94.94 86 ASP A CA 1
ATOM 733 C C . ASP A 1 86 ? -1.466 1.028 6.004 1.00 94.94 86 ASP A C 1
ATOM 735 O O . ASP A 1 86 ? -0.815 1.427 5.041 1.00 94.94 86 ASP A O 1
ATOM 739 N N . ARG A 1 87 ? -2.696 1.498 6.243 1.00 94.75 87 ARG A N 1
ATOM 740 C CA . ARG A 1 87 ? -3.308 2.549 5.413 1.00 94.75 87 ARG A CA 1
ATOM 741 C C . ARG A 1 87 ? -2.554 3.870 5.530 1.00 94.75 87 ARG A C 1
ATOM 743 O O . ARG A 1 87 ? -2.327 4.533 4.522 1.00 94.75 87 ARG A O 1
ATOM 750 N N . LEU A 1 88 ? -2.164 4.258 6.744 1.00 94.69 88 LEU A N 1
ATOM 751 C CA . LEU A 1 88 ? -1.451 5.512 6.980 1.00 94.69 88 LEU A CA 1
ATOM 752 C C . LEU A 1 88 ? -0.031 5.492 6.415 1.00 94.69 88 LEU A C 1
ATOM 754 O O . LEU A 1 88 ? 0.372 6.485 5.815 1.00 94.69 88 LEU A O 1
ATOM 758 N N . THR A 1 89 ? 0.701 4.387 6.560 1.00 93.56 89 THR A N 1
ATOM 759 C CA . THR A 1 89 ? 2.043 4.241 5.974 1.00 93.56 89 THR A CA 1
ATOM 760 C C . THR A 1 89 ? 1.990 4.183 4.450 1.00 93.56 89 THR A C 1
ATOM 762 O O . THR A 1 89 ? 2.878 4.717 3.791 1.00 93.56 89 THR A O 1
ATOM 765 N N . ALA A 1 90 ? 0.928 3.611 3.871 1.00 90.62 90 ALA A N 1
ATOM 766 C CA . ALA A 1 90 ? 0.717 3.622 2.426 1.00 90.62 90 ALA A CA 1
ATOM 767 C C . ALA A 1 90 ? 0.411 5.030 1.876 1.00 90.62 90 ALA A C 1
ATOM 769 O O . ALA A 1 90 ? 0.846 5.363 0.776 1.00 90.62 90 ALA A O 1
ATOM 770 N N . LEU A 1 91 ? -0.329 5.857 2.624 1.00 90.50 91 LEU A N 1
ATOM 771 C CA . LEU A 1 91 ? -0.655 7.239 2.238 1.00 90.50 91 LEU A CA 1
ATOM 772 C C . LEU A 1 91 ? 0.495 8.223 2.481 1.00 90.50 91 LEU A C 1
ATOM 774 O O . LEU A 1 91 ? 0.648 9.194 1.738 1.00 90.50 91 LEU A O 1
ATOM 778 N N . TYR A 1 92 ? 1.269 7.996 3.540 1.00 90.38 92 TYR A N 1
ATOM 779 C CA . TYR A 1 92 ? 2.318 8.891 4.009 1.00 90.38 92 TYR A CA 1
ATOM 780 C C . TYR A 1 92 ? 3.553 8.061 4.394 1.00 90.38 92 TYR A C 1
ATOM 782 O O . TYR A 1 92 ? 3.706 7.720 5.564 1.00 90.38 92 TYR A O 1
ATOM 790 N N . PRO A 1 93 ? 4.441 7.726 3.442 1.00 87.44 93 PRO A N 1
ATOM 791 C CA . PRO A 1 93 ? 5.603 6.873 3.712 1.00 87.44 93 PRO A CA 1
ATOM 792 C C . PRO A 1 93 ? 6.533 7.416 4.806 1.00 87.44 93 PRO A C 1
ATOM 794 O O . PRO A 1 93 ? 7.095 6.641 5.573 1.00 87.44 93 PRO A O 1
ATOM 797 N N . ASP A 1 94 ? 6.624 8.743 4.925 1.00 92.06 94 ASP A N 1
ATOM 798 C CA . ASP A 1 94 ? 7.510 9.434 5.872 1.00 92.06 94 ASP A CA 1
ATOM 799 C C . ASP A 1 94 ? 6.811 9.829 7.188 1.00 92.06 94 ASP A C 1
ATOM 801 O O . ASP A 1 94 ? 7.317 10.644 7.964 1.00 92.06 94 ASP A O 1
ATOM 805 N N . ILE A 1 95 ? 5.613 9.297 7.457 1.00 93.50 95 ILE A N 1
ATOM 806 C CA . ILE A 1 95 ? 4.898 9.588 8.703 1.00 93.50 95 ILE A CA 1
ATOM 807 C C . ILE A 1 95 ? 5.613 8.950 9.899 1.00 93.50 95 ILE A C 1
ATOM 809 O O . ILE A 1 95 ? 5.916 7.758 9.913 1.00 93.50 95 ILE A O 1
ATOM 813 N N . SER A 1 96 ? 5.846 9.737 10.950 1.00 95.44 96 SER A N 1
ATOM 814 C CA . SER A 1 96 ? 6.434 9.205 12.178 1.00 95.44 96 SER A CA 1
ATOM 815 C C . SER A 1 96 ? 5.466 8.274 12.907 1.00 95.44 96 SER A C 1
ATOM 817 O O . SER A 1 96 ? 4.246 8.461 12.879 1.00 95.44 96 SER A O 1
ATOM 819 N N . GLU A 1 97 ? 6.007 7.299 13.636 1.00 93.25 97 GLU A N 1
ATOM 820 C CA . GLU A 1 97 ? 5.209 6.361 14.432 1.00 93.25 97 GLU A CA 1
ATOM 821 C C . GLU A 1 97 ? 4.294 7.082 15.435 1.00 93.25 97 GLU A C 1
ATOM 823 O O . GLU A 1 97 ? 3.109 6.765 15.554 1.00 93.25 97 GLU A O 1
ATOM 828 N N . PHE A 1 98 ? 4.802 8.140 16.071 1.00 93.94 98 PHE A N 1
ATOM 829 C CA . PHE A 1 98 ? 4.003 9.010 16.932 1.00 93.94 98 PHE A CA 1
ATOM 830 C C . PHE A 1 98 ? 2.786 9.600 16.202 1.00 93.94 98 PHE A C 1
ATOM 832 O O . PHE A 1 98 ? 1.674 9.603 16.737 1.00 93.94 98 PHE A O 1
ATOM 839 N N . MET A 1 99 ? 2.966 10.081 14.967 1.00 94.25 99 MET A N 1
ATOM 840 C CA . MET A 1 99 ? 1.874 10.651 14.176 1.00 94.25 99 MET A CA 1
ATOM 841 C C . MET A 1 99 ? 0.866 9.592 13.722 1.00 94.25 99 MET A C 1
ATOM 843 O O . MET A 1 99 ? -0.332 9.888 13.700 1.00 94.25 99 MET A O 1
ATOM 847 N N . ILE A 1 100 ? 1.311 8.366 13.425 1.00 94.00 100 ILE A N 1
ATOM 848 C CA . ILE 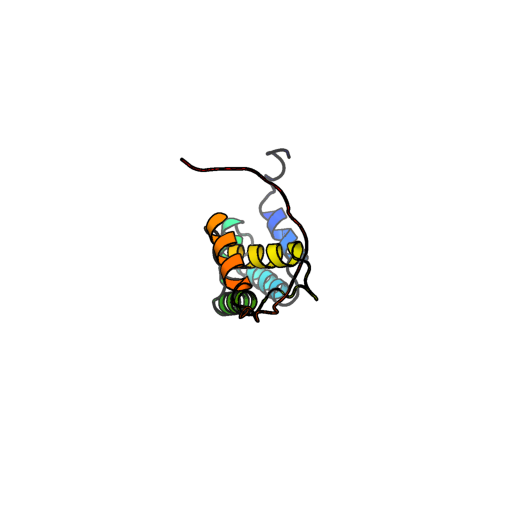A 1 100 ? 0.418 7.225 13.167 1.00 94.00 100 ILE A CA 1
ATOM 849 C C . ILE A 1 100 ? -0.477 6.995 14.384 1.00 94.00 100 ILE A C 1
ATOM 851 O O . ILE A 1 100 ? -1.703 7.046 14.265 1.00 94.00 100 ILE A O 1
ATOM 855 N N . HIS A 1 101 ? 0.121 6.812 15.565 1.00 92.75 101 HIS A N 1
ATOM 856 C CA . HIS A 1 101 ? -0.617 6.557 16.804 1.00 92.75 101 HIS A CA 1
ATOM 857 C C . HIS A 1 101 ? -1.601 7.687 17.110 1.00 92.75 101 HIS A C 1
ATOM 859 O O . HIS A 1 101 ? -2.783 7.440 17.354 1.00 92.75 101 HIS A O 1
ATOM 865 N N . ARG A 1 102 ? -1.150 8.942 17.005 1.00 92.19 102 ARG A N 1
ATOM 866 C CA . ARG A 1 102 ? -1.994 10.121 17.225 1.00 92.19 102 ARG A CA 1
ATOM 867 C C . ARG A 1 102 ? -3.188 10.167 16.270 1.00 92.19 102 ARG A C 1
ATOM 869 O O . ARG A 1 102 ? -4.300 10.470 16.709 1.00 92.19 102 ARG A O 1
ATOM 876 N N . LYS A 1 103 ?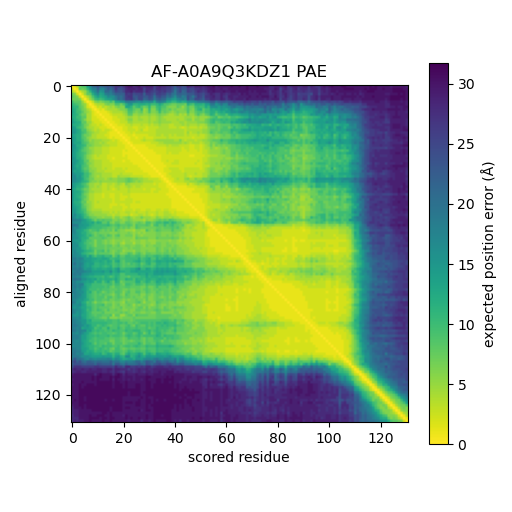 -2.983 9.884 14.978 1.00 90.88 103 LYS A N 1
ATOM 877 C CA . LYS A 1 103 ? -4.072 9.854 13.989 1.00 90.88 103 LYS A CA 1
ATOM 878 C C . LYS A 1 103 ? -5.066 8.739 14.298 1.00 90.88 103 LYS A C 1
ATOM 880 O O . LYS A 1 103 ? -6.262 9.017 14.343 1.00 90.88 103 LYS A O 1
ATOM 885 N N . ILE A 1 104 ? -4.594 7.523 14.565 1.00 92.06 104 ILE A N 1
ATOM 886 C CA . ILE A 1 104 ? -5.469 6.384 14.873 1.00 92.06 104 ILE A CA 1
ATOM 887 C C . ILE A 1 104 ? -6.311 6.673 16.123 1.00 92.06 104 ILE A C 1
ATOM 889 O O . ILE A 1 104 ? -7.534 6.555 16.062 1.00 92.06 104 ILE A O 1
ATOM 893 N N . CYS A 1 105 ? -5.693 7.144 17.212 1.00 87.62 105 CYS A N 1
ATOM 894 C CA . CYS A 1 105 ? -6.404 7.486 18.448 1.00 87.62 105 CYS A CA 1
ATOM 895 C C . CYS A 1 105 ? -7.452 8.589 18.243 1.00 87.62 105 CYS A C 1
ATOM 897 O O . CYS A 1 105 ? -8.572 8.480 18.732 1.00 87.62 105 CYS A O 1
ATOM 899 N N . ARG A 1 106 ? -7.135 9.645 17.482 1.00 84.75 106 ARG A N 1
ATOM 900 C CA . ARG A 1 106 ? -8.106 10.719 17.208 1.00 84.75 106 ARG A CA 1
ATOM 901 C C . ARG A 1 106 ? -9.321 10.202 16.427 1.00 84.75 106 ARG A C 1
ATOM 903 O O . ARG A 1 106 ? -10.444 10.627 16.688 1.00 84.75 106 ARG A O 1
ATOM 910 N N . TYR A 1 107 ? -9.106 9.329 15.444 1.00 76.44 107 TYR A N 1
ATOM 911 C CA . TYR A 1 107 ? -10.181 8.824 14.583 1.00 76.44 107 TYR A CA 1
ATOM 912 C C . TYR A 1 107 ? -11.000 7.702 15.231 1.00 76.44 107 TYR A C 1
ATOM 914 O O . TYR A 1 107 ? -12.185 7.583 14.897 1.00 76.44 107 TYR A O 1
ATOM 922 N N . SER A 1 108 ? -10.419 6.949 16.174 1.00 71.25 108 SER A N 1
ATOM 923 C CA . SER A 1 108 ? -11.146 5.991 17.018 1.00 71.25 108 SER A CA 1
ATOM 924 C C . SER A 1 108 ? -11.993 6.682 18.092 1.00 71.25 108 SER A C 1
ATOM 926 O O . SER A 1 108 ? -13.066 6.193 18.416 1.00 71.25 108 SER A O 1
ATOM 928 N N . GLN A 1 109 ? -11.567 7.849 18.589 1.00 62.66 109 GLN A N 1
ATOM 929 C CA . GLN A 1 109 ? -12.273 8.621 19.623 1.00 62.66 109 GLN A CA 1
ATOM 930 C C . GLN A 1 109 ? -13.415 9.510 19.109 1.00 62.66 109 GLN A C 1
ATOM 932 O O . GLN A 1 109 ? -14.166 10.041 19.918 1.00 62.66 109 GLN A O 1
ATOM 937 N N . LYS A 1 110 ? -13.617 9.660 17.790 1.00 53.44 110 LYS A N 1
ATOM 938 C CA . LYS A 1 110 ? -14.808 10.337 17.219 1.00 53.44 110 LYS A CA 1
ATOM 939 C C . LYS A 1 110 ? -16.112 9.526 17.385 1.00 53.44 110 LYS A C 1
ATOM 941 O O . LYS A 1 110 ? -17.037 9.667 16.589 1.00 53.44 110 LYS A O 1
ATOM 946 N N . VAL A 1 111 ? -16.189 8.671 18.400 1.00 44.72 111 VAL A N 1
ATOM 947 C CA . VAL A 1 111 ? -17.439 8.118 18.917 1.00 44.72 111 VAL A CA 1
ATOM 948 C C . VAL A 1 111 ? -17.928 9.131 19.955 1.00 44.72 111 VAL A C 1
ATOM 950 O O . VAL A 1 111 ? -17.170 9.422 20.881 1.00 44.72 111 VAL A O 1
ATOM 953 N N . PRO A 1 112 ? -19.130 9.723 19.829 1.00 39.06 112 PRO A N 1
ATOM 954 C CA . PRO A 1 112 ? -19.681 10.488 20.935 1.00 39.06 112 PRO A CA 1
ATOM 955 C C . PRO A 1 112 ? -19.782 9.520 22.111 1.00 39.06 112 PRO A C 1
ATOM 957 O O . PRO A 1 112 ? -20.499 8.523 22.041 1.00 39.06 112 PRO A O 1
ATOM 960 N N . TYR A 1 113 ? -19.003 9.770 23.161 1.00 38.34 113 TYR A N 1
ATOM 961 C CA . TYR A 1 113 ? -19.185 9.094 24.432 1.00 38.34 113 TYR A CA 1
ATOM 962 C C . TYR A 1 113 ? -20.645 9.314 24.841 1.00 38.34 113 TYR A C 1
ATOM 964 O O . TYR A 1 113 ? -21.018 10.415 25.233 1.00 38.34 113 TYR A O 1
ATOM 972 N N . LEU A 1 114 ? -21.485 8.287 24.709 1.00 33.31 114 LEU A N 1
ATOM 973 C CA . LEU A 1 114 ? -22.743 8.229 25.436 1.00 33.31 114 LEU A CA 1
ATOM 974 C C . LEU A 1 114 ? -22.371 7.884 26.881 1.00 33.31 114 LEU A C 1
ATOM 976 O O . LEU A 1 114 ? -21.849 6.788 27.114 1.00 33.31 114 LEU A O 1
ATOM 980 N N . PRO A 1 115 ? -22.588 8.785 27.854 1.00 36.84 115 PRO A N 1
ATOM 981 C CA . PRO A 1 115 ? -22.303 8.477 2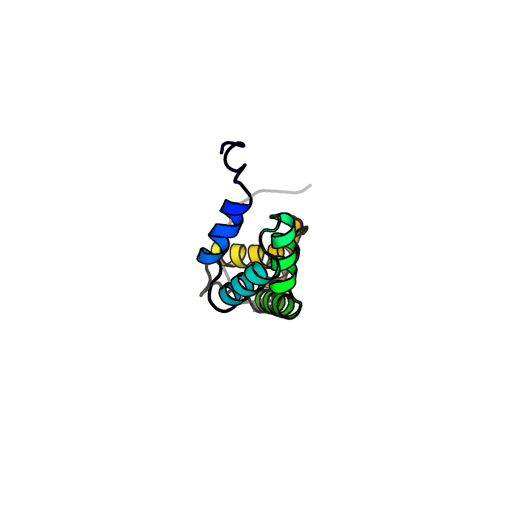9.239 1.00 36.84 115 PRO A CA 1
ATOM 982 C C . PRO A 1 115 ? -23.377 7.505 29.726 1.00 36.84 115 PRO A C 1
ATOM 984 O O . PRO A 1 115 ? -24.537 7.871 29.897 1.00 36.84 115 PRO A O 1
ATOM 987 N N . LYS A 1 116 ? -23.000 6.250 29.961 1.00 36.88 116 LYS A N 1
ATOM 988 C CA . LYS A 1 116 ? -23.791 5.354 30.806 1.00 36.88 116 LYS A CA 1
ATOM 989 C C . LYS A 1 116 ? -23.186 5.399 32.214 1.00 36.88 116 LYS A C 1
ATOM 991 O O . LYS A 1 116 ? -22.246 4.670 32.510 1.00 36.88 116 LYS A O 1
ATOM 996 N N . HIS A 1 117 ? -23.692 6.303 33.058 1.00 35.31 117 HIS A N 1
ATOM 997 C CA . HIS A 1 117 ? -23.631 6.176 34.528 1.00 35.31 117 HIS A CA 1
ATOM 998 C C . HIS A 1 117 ? -24.269 4.822 34.929 1.00 35.31 117 HIS A C 1
ATOM 1000 O O . HIS A 1 117 ? -25.178 4.387 34.227 1.00 35.31 117 HIS A O 1
ATOM 1006 N N . HIS A 1 118 ? -23.956 4.083 36.002 1.00 33.56 118 HIS A N 1
ATOM 1007 C CA . HIS A 1 118 ? -23.143 4.162 37.243 1.00 33.56 118 HIS A CA 1
ATOM 1008 C C . HIS A 1 118 ? -23.245 2.736 37.903 1.00 33.56 118 HIS A C 1
ATOM 1010 O O . HIS A 1 118 ? -23.927 1.895 37.317 1.00 33.56 118 HIS A O 1
ATOM 1016 N N . PRO A 1 119 ? -22.840 2.437 39.165 1.00 44.59 119 PRO A N 1
ATOM 1017 C CA . PRO A 1 119 ? -21.634 2.716 39.965 1.00 44.59 119 PRO A CA 1
ATOM 1018 C C . PRO A 1 119 ? -20.977 1.418 40.556 1.00 44.59 119 PRO A C 1
ATOM 1020 O O . PRO A 1 119 ? -21.560 0.341 40.515 1.00 44.59 119 PRO A O 1
ATOM 1023 N N . SER A 1 120 ? -19.817 1.558 41.227 1.00 31.80 120 SER A N 1
ATOM 1024 C CA . SER A 1 120 ? -19.091 0.551 42.058 1.00 31.80 120 SER A CA 1
ATOM 1025 C C . SER A 1 120 ? -18.426 -0.609 41.279 1.00 31.80 120 SER A C 1
ATOM 1027 O O . SER A 1 120 ? -19.005 -1.154 40.357 1.00 31.80 120 SER A O 1
ATOM 1029 N N . SER A 1 121 ? -17.176 -1.018 41.513 1.00 30.38 121 SER A N 1
ATOM 1030 C CA . SER A 1 121 ? -16.477 -1.186 42.786 1.00 30.38 121 SER A CA 1
ATOM 1031 C C . SER A 1 121 ? -14.953 -1.084 42.643 1.00 30.38 121 SER A C 1
ATOM 1033 O O . SER A 1 121 ? -14.372 -1.511 41.653 1.00 30.38 121 SER A O 1
ATOM 1035 N N . GLN A 1 122 ? -14.342 -0.592 43.724 1.00 31.36 122 GLN A N 1
ATOM 1036 C CA . GLN A 1 122 ? -13.010 -0.950 44.225 1.00 31.36 122 GLN A CA 1
ATOM 1037 C C . GLN A 1 122 ? -11.788 -0.650 43.347 1.00 31.36 122 GLN A C 1
ATOM 1039 O O . GLN A 1 122 ? -11.283 -1.495 42.623 1.00 31.36 122 GLN A O 1
ATOM 1044 N N . CYS A 1 123 ? -11.170 0.493 43.641 1.00 29.53 123 CYS A N 1
ATOM 1045 C CA . CYS A 1 123 ? -9.820 0.490 44.211 1.00 29.53 123 CYS A CA 1
ATOM 1046 C C . CYS A 1 123 ? -9.804 1.419 45.439 1.00 29.53 123 CYS A C 1
ATOM 1048 O O . CYS A 1 123 ? -9.535 2.611 45.347 1.00 29.53 123 CYS A O 1
ATOM 1050 N N . MET A 1 124 ? -10.144 0.859 46.606 1.00 28.92 124 MET A N 1
ATOM 1051 C CA . MET A 1 124 ? -9.516 1.282 47.864 1.00 28.92 124 MET A CA 1
ATOM 1052 C C . MET A 1 124 ? -8.042 0.832 47.779 1.00 28.92 124 MET A C 1
ATOM 1054 O O . MET A 1 124 ? -7.780 -0.223 47.216 1.00 28.92 124 MET A O 1
ATOM 1058 N N . SER A 1 125 ? -7.029 1.525 48.289 1.00 35.25 125 SER A N 1
ATOM 1059 C CA . SER A 1 125 ? -6.972 2.194 49.583 1.00 35.25 125 SER A CA 1
ATOM 1060 C C . SER A 1 125 ? -5.685 3.032 49.680 1.00 35.25 125 SER A C 1
ATOM 1062 O O . SER A 1 125 ? -4.627 2.499 49.370 1.00 35.25 125 SER A O 1
ATOM 1064 N N . LYS A 1 126 ? -5.822 4.252 50.243 1.00 35.94 126 LYS A N 1
ATOM 1065 C CA . LYS A 1 126 ? -5.067 4.810 51.404 1.00 35.94 126 LYS A CA 1
ATOM 1066 C C . LYS A 1 126 ? -3.559 5.079 51.215 1.00 35.94 126 LYS A C 1
ATOM 1068 O O . LYS A 1 126 ? -2.861 4.243 50.676 1.00 35.94 126 LYS A O 1
ATOM 1073 N N . LYS A 1 127 ? -2.915 6.158 51.680 1.00 35.03 127 LYS A N 1
ATOM 1074 C CA . LYS A 1 127 ? -3.045 7.230 52.712 1.00 35.03 127 LYS A CA 1
ATOM 1075 C C . LYS A 1 127 ? -2.013 8.319 52.283 1.00 35.03 127 LYS A C 1
ATOM 1077 O O . LYS A 1 127 ? -1.116 7.972 51.527 1.00 35.03 127 LYS A O 1
ATOM 1082 N N . GLY A 1 128 ? -1.973 9.584 52.694 1.00 33.81 128 GLY A N 1
ATOM 1083 C CA . GLY A 1 128 ? -2.646 10.395 53.705 1.00 33.81 128 GLY A CA 1
ATOM 1084 C C . GLY A 1 128 ? -1.987 11.798 53.707 1.00 33.81 128 GLY A C 1
ATOM 1085 O O . GLY A 1 128 ? -0.838 11.915 53.296 1.00 33.81 128 GLY A O 1
ATOM 1086 N N . GLU A 1 129 ? -2.782 12.808 54.083 1.00 35.66 129 GLU A N 1
ATOM 1087 C CA . GLU A 1 129 ? -2.478 14.088 54.781 1.00 35.66 129 GLU A CA 1
ATOM 1088 C C . GLU A 1 129 ? -1.183 14.857 54.418 1.00 35.66 129 GLU A C 1
ATOM 1090 O O . GLU A 1 129 ? -0.079 14.395 54.666 1.00 35.66 129 GLU A O 1
ATOM 1095 N N . ASN A 1 130 ? -1.249 15.999 53.716 1.00 39.19 130 ASN A N 1
ATOM 1096 C CA . ASN A 1 130 ? -1.528 17.367 54.210 1.00 39.19 130 ASN A CA 1
ATOM 1097 C C . ASN A 1 130 ? -0.764 17.773 55.484 1.00 39.19 130 ASN A C 1
ATOM 1099 O O . ASN A 1 130 ? -1.255 17.529 56.583 1.00 39.19 130 ASN A O 1
ATOM 1103 N N . GLN A 1 131 ? 0.331 18.523 55.322 1.00 40.69 131 GLN A N 1
ATOM 1104 C CA . GLN A 1 131 ? 0.393 19.952 55.674 1.00 40.69 131 GLN A CA 1
ATOM 1105 C C . GLN A 1 131 ? 1.619 20.620 55.050 1.00 40.69 131 GLN A C 1
ATOM 1107 O O . GLN A 1 131 ? 2.688 19.973 55.020 1.00 40.69 131 GLN A O 1
#